Protein AF-A0A7S0IQM5-F1 (afdb_monomer_lite)

Organism: NCBI:txid127549

InterPro domains:
  IPR003882 Pistil-specific extensin-like protein [PR01218] (81-104)
  IPR003882 Pistil-specific extensin-like protein [PR01218] (116-134)

Radius of gyration: 37.18 Å; chains: 1; bounding box: 78×67×88 Å

Structure (mmCIF, N/CA/C/O backbone):
data_AF-A0A7S0IQM5-F1
#
_entry.id   AF-A0A7S0IQM5-F1
#
loop_
_atom_site.group_PDB
_atom_site.id
_atom_site.type_symbol
_atom_site.label_atom_id
_atom_site.label_alt_id
_atom_site.label_comp_id
_atom_site.label_asym_id
_atom_site.label_entity_id
_atom_site.label_seq_id
_atom_site.pdbx_PDB_ins_code
_atom_site.Cartn_x
_atom_site.Cartn_y
_atom_site.Cartn_z
_atom_site.occupancy
_atom_site.B_iso_or_equiv
_atom_site.auth_seq_id
_atom_site.auth_comp_id
_atom_site.auth_asym_id
_atom_site.auth_atom_id
_atom_site.pdbx_PDB_model_num
ATOM 1 N N . GLN A 1 1 ? 17.897 -4.468 3.207 1.00 55.53 1 GLN A N 1
ATOM 2 C CA . GLN A 1 1 ? 17.492 -5.620 4.050 1.00 55.53 1 GLN A CA 1
ATOM 3 C C . GLN A 1 1 ? 15.983 -5.730 3.978 1.00 55.53 1 GLN A C 1
ATOM 5 O O . GLN A 1 1 ? 15.296 -4.830 4.454 1.00 55.53 1 GLN A O 1
ATOM 10 N N . GLY A 1 2 ? 15.507 -6.825 3.396 1.00 65.38 2 GLY A N 1
ATOM 11 C CA . GLY A 1 2 ? 14.143 -7.334 3.503 1.00 65.38 2 GLY A CA 1
ATOM 12 C C . GLY A 1 2 ? 13.980 -8.647 2.726 1.00 65.38 2 GLY A C 1
ATOM 13 O O . GLY A 1 2 ? 14.783 -8.907 1.838 1.00 65.38 2 GLY A O 1
ATOM 14 N N . VAL A 1 3 ? 13.047 -9.548 3.053 1.00 61.34 3 VAL A N 1
ATOM 15 C CA . VAL A 1 3 ? 12.523 -9.889 4.394 1.00 61.34 3 VAL A CA 1
ATOM 16 C C . VAL A 1 3 ? 12.550 -11.419 4.527 1.00 61.34 3 VAL A C 1
ATOM 18 O O . VAL A 1 3 ? 11.822 -12.140 3.849 1.00 61.34 3 VAL A O 1
ATOM 21 N N . LYS A 1 4 ? 13.394 -11.928 5.434 1.00 77.06 4 LYS A N 1
ATOM 22 C CA . LYS A 1 4 ? 13.404 -13.340 5.844 1.00 77.06 4 LYS A CA 1
ATOM 23 C C . LYS A 1 4 ? 12.065 -13.664 6.522 1.00 77.06 4 LYS A C 1
ATOM 25 O O . LYS A 1 4 ? 11.720 -13.003 7.495 1.00 77.06 4 LYS A O 1
ATOM 30 N N . GLY A 1 5 ? 11.352 -14.679 6.032 1.00 79.75 5 GLY A N 1
ATOM 31 C CA . GLY A 1 5 ? 10.044 -15.086 6.568 1.00 79.75 5 GLY A CA 1
ATOM 32 C C . GLY A 1 5 ? 8.844 -14.315 6.005 1.00 79.75 5 GLY A C 1
ATOM 33 O O . GLY A 1 5 ? 7.767 -14.385 6.583 1.00 79.75 5 GLY A O 1
ATOM 34 N N . TYR A 1 6 ? 9.012 -13.571 4.907 1.00 82.31 6 TYR A N 1
ATOM 35 C CA . TYR A 1 6 ? 7.875 -13.032 4.163 1.00 82.31 6 TYR A CA 1
ATOM 36 C C . TYR A 1 6 ? 7.072 -14.175 3.525 1.00 82.31 6 TYR A C 1
ATOM 38 O O . TYR A 1 6 ? 7.611 -14.917 2.705 1.00 82.31 6 TYR A O 1
ATOM 46 N N . GLU A 1 7 ? 5.788 -14.278 3.871 1.00 83.12 7 GLU A N 1
ATOM 47 C CA . GLU A 1 7 ? 4.825 -15.146 3.194 1.00 83.12 7 GLU A CA 1
ATOM 48 C C . GLU A 1 7 ? 3.664 -14.306 2.648 1.00 83.12 7 GLU A C 1
ATOM 50 O O . GLU A 1 7 ? 2.958 -13.649 3.421 1.00 83.12 7 GLU A O 1
ATOM 55 N N . PRO A 1 8 ? 3.465 -14.274 1.321 1.00 77.06 8 PRO A N 1
ATOM 56 C CA . PRO A 1 8 ? 2.350 -13.553 0.739 1.00 77.06 8 PRO A CA 1
ATOM 57 C C . PRO A 1 8 ? 1.024 -14.294 0.930 1.00 77.06 8 PRO A C 1
ATOM 59 O O . PRO A 1 8 ? 0.957 -15.512 0.792 1.00 77.06 8 PRO A O 1
ATOM 62 N N . ILE A 1 9 ? -0.051 -13.533 1.138 1.00 82.44 9 ILE A N 1
ATOM 63 C CA . ILE A 1 9 ? -1.429 -14.052 1.095 1.00 82.44 9 ILE A CA 1
ATOM 64 C C . ILE A 1 9 ? -1.952 -14.047 -0.347 1.00 82.44 9 ILE A C 1
ATOM 66 O O . ILE A 1 9 ? -2.536 -15.025 -0.798 1.00 82.44 9 ILE A O 1
ATOM 70 N N . ASP A 1 10 ? -1.716 -12.950 -1.072 1.00 82.81 10 ASP A N 1
ATOM 71 C CA . ASP A 1 10 ? -2.042 -12.792 -2.490 1.00 82.81 10 ASP A CA 1
ATOM 72 C C . ASP A 1 10 ? -1.041 -11.829 -3.154 1.00 82.81 10 ASP A C 1
ATOM 74 O O . ASP A 1 10 ? -0.636 -10.830 -2.549 1.00 82.81 10 ASP A O 1
ATOM 78 N N . VAL A 1 11 ? -0.619 -12.138 -4.384 1.00 82.81 11 VAL A N 1
ATOM 79 C CA . VAL A 1 11 ? 0.362 -11.354 -5.160 1.00 82.81 11 VAL A CA 1
ATOM 80 C C . VAL A 1 11 ? -0.070 -11.279 -6.627 1.00 82.81 11 VAL A C 1
ATOM 82 O O . VAL A 1 11 ? 0.465 -11.991 -7.480 1.00 82.81 11 VAL A O 1
ATOM 85 N N . PRO A 1 12 ?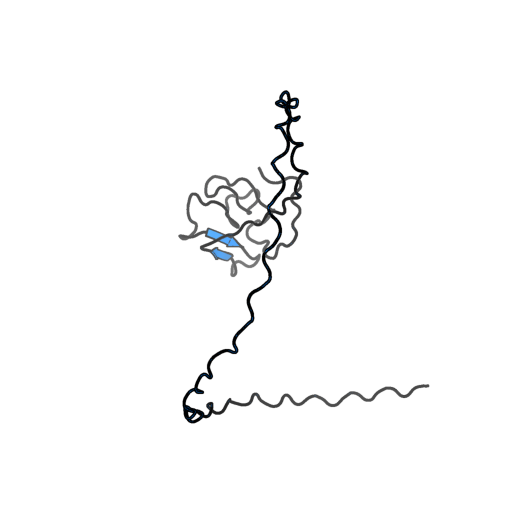 -1.012 -10.387 -6.969 1.00 81.31 12 PRO A N 1
ATOM 86 C CA . PRO A 1 12 ? -1.506 -10.274 -8.341 1.00 81.31 12 PRO A CA 1
ATOM 87 C C . PRO A 1 12 ? -0.485 -9.664 -9.323 1.00 81.31 12 PRO A C 1
ATOM 89 O O . PRO A 1 12 ? -0.690 -9.720 -10.535 1.00 81.31 12 PRO A O 1
ATOM 92 N N . TYR A 1 13 ? 0.617 -9.088 -8.826 1.00 84.38 13 TYR A N 1
ATOM 93 C CA . TYR A 1 13 ? 1.650 -8.428 -9.630 1.00 84.38 13 TYR A CA 1
ATOM 94 C C . TYR A 1 13 ? 3.048 -8.828 -9.155 1.00 84.38 13 TYR A C 1
ATOM 96 O O . TYR A 1 13 ? 3.388 -8.630 -7.993 1.00 84.38 13 TYR A O 1
ATOM 104 N N . THR A 1 14 ? 3.855 -9.375 -10.066 1.00 87.19 14 THR A N 1
ATOM 105 C CA . THR A 1 14 ? 5.210 -9.882 -9.777 1.00 87.19 14 THR A CA 1
ATOM 106 C C . THR A 1 14 ? 6.290 -9.288 -10.686 1.00 87.19 14 THR A C 1
ATOM 108 O O . THR A 1 14 ? 7.456 -9.678 -10.633 1.00 87.19 14 THR A O 1
ATOM 111 N N . GLY A 1 15 ? 5.920 -8.345 -11.552 1.00 83.56 15 GLY A N 1
ATOM 112 C CA . GLY A 1 15 ? 6.848 -7.679 -12.456 1.00 83.56 15 GLY A CA 1
ATOM 113 C C . GLY A 1 15 ? 7.757 -6.692 -11.735 1.00 83.56 15 GLY A C 1
ATOM 114 O O . GLY A 1 15 ? 7.571 -6.387 -10.556 1.00 83.56 15 GLY A O 1
ATOM 115 N N . CYS A 1 16 ? 8.735 -6.175 -12.478 1.00 85.00 16 CYS A N 1
ATOM 116 C CA . CYS A 1 16 ? 9.723 -5.221 -11.983 1.00 85.00 16 CYS A CA 1
ATOM 117 C C . CYS A 1 16 ? 10.446 -5.685 -10.705 1.00 85.00 16 CYS A C 1
ATOM 119 O O . CYS A 1 16 ? 10.623 -4.902 -9.778 1.00 85.00 16 CYS A O 1
ATOM 121 N N . PHE A 1 17 ? 10.902 -6.942 -10.695 1.00 87.19 17 PHE A N 1
ATOM 122 C CA . PHE A 1 17 ? 11.720 -7.525 -9.620 1.00 87.19 17 PHE A CA 1
ATOM 123 C C . PHE A 1 17 ? 10.998 -7.673 -8.277 1.00 87.19 17 PHE A C 1
ATOM 125 O O . PHE A 1 17 ? 11.636 -7.592 -7.232 1.00 87.19 17 PHE A O 1
ATOM 132 N N . TRP A 1 18 ? 9.682 -7.912 -8.290 1.00 87.81 18 TRP A N 1
ATOM 133 C CA . TRP A 1 18 ? 8.962 -8.214 -7.057 1.00 87.81 18 TRP A CA 1
ATOM 134 C C . TRP A 1 18 ? 9.572 -9.423 -6.333 1.00 87.81 18 TRP A C 1
ATOM 136 O O . TRP A 1 18 ? 9.642 -10.516 -6.896 1.00 87.81 18 TRP A O 1
ATOM 146 N N . GLY A 1 19 ? 9.961 -9.232 -5.073 1.00 85.31 19 GLY A N 1
ATOM 147 C CA . GLY A 1 19 ? 10.490 -10.296 -4.210 1.00 85.31 19 GLY A CA 1
ATOM 148 C C . GLY A 1 19 ? 9.972 -10.242 -2.771 1.00 85.31 19 GLY A C 1
ATOM 149 O O . GLY A 1 19 ? 10.558 -10.867 -1.890 1.00 85.31 19 GLY A O 1
ATOM 150 N N . GLY A 1 20 ? 8.901 -9.480 -2.527 1.00 87.81 20 GLY A N 1
ATOM 151 C CA . GLY A 1 20 ? 8.492 -9.028 -1.194 1.00 87.81 20 GLY A CA 1
ATOM 152 C C . GLY A 1 20 ? 8.983 -7.607 -0.914 1.00 87.81 20 GLY A C 1
ATOM 153 O O . GLY A 1 20 ? 9.565 -6.973 -1.784 1.00 87.81 20 GLY A O 1
ATOM 154 N N . LEU A 1 21 ? 8.732 -7.088 0.290 1.00 88.25 21 LEU A N 1
ATOM 155 C CA . LEU A 1 21 ? 9.148 -5.731 0.665 1.00 88.25 21 LEU A CA 1
ATOM 156 C C . LEU A 1 21 ? 10.576 -5.720 1.209 1.00 88.25 21 LEU A C 1
ATOM 158 O O . LEU A 1 21 ? 10.923 -6.538 2.059 1.00 88.25 21 LEU A O 1
ATOM 162 N N . GLU A 1 22 ? 11.382 -4.747 0.802 1.00 89.25 22 GLU A N 1
ATOM 163 C CA . GLU A 1 22 ? 12.689 -4.486 1.383 1.00 89.25 22 GLU A CA 1
ATOM 164 C C . GLU A 1 22 ? 12.946 -3.015 1.686 1.00 89.25 22 GLU A C 1
ATOM 166 O O . GLU A 1 22 ? 12.293 -2.117 1.163 1.00 89.25 22 GLU A O 1
ATOM 171 N N . ARG A 1 23 ? 13.929 -2.762 2.560 1.00 89.62 23 ARG A N 1
ATOM 172 C CA . ARG A 1 23 ? 14.459 -1.412 2.753 1.00 89.62 23 ARG A CA 1
ATOM 173 C C . ARG A 1 23 ? 14.991 -0.876 1.426 1.00 89.62 23 ARG A C 1
ATOM 175 O O . ARG A 1 23 ? 15.960 -1.423 0.904 1.00 89.62 23 ARG A O 1
ATOM 182 N N . SER A 1 24 ? 14.424 0.242 0.989 1.00 85.00 24 SER A N 1
ATOM 183 C CA . SER A 1 24 ? 14.792 0.885 -0.267 1.00 85.00 24 SER A CA 1
ATOM 184 C C . SER A 1 24 ? 16.148 1.593 -0.186 1.00 85.00 24 SER A C 1
ATOM 186 O O . SER A 1 24 ? 16.582 2.045 0.880 1.00 85.00 24 SER A O 1
ATOM 188 N N . GLY A 1 25 ? 16.809 1.730 -1.336 1.00 77.94 25 GLY A N 1
ATOM 189 C CA . GLY A 1 25 ? 18.134 2.345 -1.484 1.00 77.94 25 GLY A CA 1
ATOM 190 C C . GLY A 1 25 ? 18.174 3.880 -1.427 1.00 77.94 25 GLY A C 1
ATOM 191 O O . GLY A 1 25 ? 19.253 4.448 -1.574 1.00 77.94 25 GLY A O 1
ATOM 192 N N . GLY A 1 26 ? 17.037 4.558 -1.216 1.00 78.44 26 GLY A N 1
ATOM 193 C CA . GLY A 1 26 ? 16.994 6.014 -0.993 1.00 78.44 26 GLY A CA 1
ATOM 194 C C . GLY A 1 26 ? 15.830 6.768 -1.642 1.00 78.44 26 GLY A C 1
ATOM 195 O O . GLY A 1 26 ? 15.584 7.915 -1.285 1.00 78.44 26 GLY A O 1
ATOM 196 N N . PHE A 1 27 ? 15.084 6.151 -2.561 1.00 84.44 27 PHE A N 1
ATOM 197 C CA . PHE A 1 27 ? 13.962 6.817 -3.244 1.00 84.44 27 PHE A CA 1
ATOM 198 C C . PHE A 1 27 ? 12.619 6.644 -2.518 1.00 84.44 27 PHE A C 1
ATOM 200 O O . PHE A 1 27 ? 11.706 7.457 -2.679 1.00 84.44 27 PHE A O 1
ATOM 207 N N . SER A 1 28 ? 12.509 5.628 -1.664 1.00 88.56 28 SER A N 1
ATOM 208 C CA . SER A 1 28 ? 11.349 5.365 -0.808 1.00 88.56 28 SER A CA 1
ATOM 209 C C . SER A 1 28 ? 11.783 4.822 0.554 1.00 88.56 28 SER A C 1
ATOM 211 O O . SER A 1 28 ? 12.971 4.602 0.777 1.00 88.56 28 SER A O 1
ATOM 213 N N . LEU A 1 29 ? 10.857 4.646 1.496 1.00 89.94 29 LEU A N 1
ATOM 214 C CA . LEU A 1 29 ? 11.162 4.014 2.779 1.00 89.94 29 LEU A CA 1
ATOM 215 C C . LEU A 1 29 ? 11.391 2.507 2.585 1.00 89.94 29 LEU A C 1
ATOM 217 O O . LEU A 1 29 ? 12.396 1.959 3.045 1.00 89.94 29 LEU A O 1
ATOM 221 N N . ILE A 1 30 ? 10.467 1.864 1.870 1.00 91.25 30 ILE A N 1
ATOM 222 C CA . ILE A 1 30 ? 10.528 0.459 1.461 1.00 91.25 30 ILE A CA 1
ATOM 223 C C . ILE A 1 30 ? 9.937 0.298 0.061 1.00 91.25 30 ILE A C 1
ATOM 225 O O . ILE A 1 30 ? 9.018 1.031 -0.319 1.00 91.25 30 ILE A O 1
ATOM 229 N N . ASP A 1 31 ? 10.431 -0.687 -0.676 1.00 91.62 31 ASP A N 1
ATOM 230 C CA . ASP A 1 31 ? 9.940 -1.028 -2.006 1.00 91.62 31 ASP A CA 1
ATOM 231 C C . ASP A 1 31 ? 9.954 -2.542 -2.233 1.00 91.62 31 ASP A C 1
ATOM 233 O O . ASP A 1 31 ? 10.438 -3.310 -1.402 1.00 91.62 31 ASP A O 1
ATOM 237 N N . GLY A 1 32 ? 9.343 -2.968 -3.331 1.00 89.56 32 GLY A N 1
ATOM 238 C CA . GLY A 1 32 ? 9.205 -4.368 -3.697 1.00 89.56 32 GLY A CA 1
ATOM 239 C C . GLY A 1 32 ? 10.258 -4.897 -4.666 1.00 89.56 32 GLY A C 1
ATOM 240 O O . GLY A 1 32 ? 10.245 -6.089 -4.964 1.00 89.56 32 GLY A O 1
ATOM 241 N N . SER A 1 33 ? 11.113 -4.030 -5.217 1.00 88.12 33 SER A N 1
ATOM 242 C CA . SER A 1 33 ? 12.096 -4.366 -6.255 1.00 88.12 33 SER A CA 1
ATOM 243 C C . SER A 1 33 ? 13.357 -4.982 -5.644 1.00 88.12 33 SER A C 1
ATOM 245 O O . SER A 1 33 ? 14.435 -4.390 -5.689 1.00 88.12 33 SER A O 1
ATOM 247 N N . VAL A 1 34 ? 13.215 -6.181 -5.078 1.00 87.94 34 VAL A N 1
ATOM 248 C CA . VAL A 1 34 ? 14.231 -6.782 -4.210 1.00 87.94 34 VAL A CA 1
ATOM 249 C C . VAL A 1 34 ? 15.585 -6.946 -4.906 1.00 87.94 34 VAL A C 1
ATOM 251 O O . VAL A 1 34 ? 15.687 -7.515 -5.995 1.00 87.94 34 VAL A O 1
ATOM 254 N N . SER A 1 35 ? 16.646 -6.501 -4.230 1.00 84.19 35 SER A N 1
ATOM 255 C CA . SER A 1 35 ? 18.036 -6.541 -4.687 1.00 84.19 35 SER A CA 1
ATOM 256 C C . SER A 1 35 ? 18.256 -5.826 -6.026 1.00 84.19 35 SER A C 1
ATOM 258 O O . SER A 1 35 ? 19.163 -6.190 -6.783 1.00 84.19 35 SER A O 1
ATOM 260 N N . HIS A 1 36 ? 17.446 -4.807 -6.323 1.00 83.38 36 HIS A N 1
ATOM 261 C CA . HIS A 1 36 ? 17.524 -4.047 -7.564 1.00 83.38 36 HIS A CA 1
ATOM 262 C C . HIS A 1 36 ? 17.566 -2.535 -7.302 1.00 83.38 36 HIS A C 1
ATOM 264 O O . HIS A 1 36 ? 17.064 -2.040 -6.304 1.00 83.38 36 HIS A O 1
ATOM 270 N N . GLY A 1 37 ? 18.128 -1.758 -8.234 1.00 81.25 37 GLY A N 1
ATOM 271 C CA . GLY A 1 37 ? 18.114 -0.285 -8.165 1.00 81.25 37 GLY A CA 1
ATOM 272 C C . GLY A 1 37 ? 16.757 0.355 -8.496 1.00 81.25 37 GLY A C 1
ATOM 273 O O . GLY A 1 37 ? 16.661 1.576 -8.599 1.00 81.25 37 GLY A O 1
ATOM 274 N N . ASN A 1 38 ? 15.724 -0.461 -8.716 1.00 82.25 38 ASN A N 1
ATOM 275 C CA . ASN A 1 38 ? 14.370 0.029 -8.942 1.00 82.25 38 ASN A CA 1
ATOM 276 C C . ASN A 1 38 ? 13.680 0.236 -7.589 1.00 82.25 38 ASN A C 1
ATOM 278 O O . ASN A 1 38 ? 14.193 -0.188 -6.565 1.00 82.25 38 ASN A O 1
ATOM 282 N N . PHE A 1 39 ? 12.519 0.887 -7.585 1.00 85.75 39 PHE A N 1
ATOM 283 C CA . PHE A 1 39 ? 11.754 1.120 -6.360 1.00 85.75 39 PHE A CA 1
ATOM 284 C C . PHE A 1 39 ? 10.248 0.975 -6.604 1.00 85.75 39 PHE A C 1
ATOM 286 O O . PHE A 1 39 ? 9.455 1.786 -6.141 1.00 85.75 39 PHE A O 1
ATOM 293 N N . TRP A 1 40 ? 9.840 -0.032 -7.384 1.00 88.81 40 TRP A N 1
ATOM 294 C CA . TRP A 1 40 ? 8.419 -0.349 -7.597 1.00 88.81 40 TRP A CA 1
ATOM 295 C C . TRP A 1 40 ? 7.763 -0.866 -6.325 1.00 88.81 40 TRP A C 1
ATOM 297 O O . TRP A 1 40 ? 8.449 -1.378 -5.446 1.00 88.81 40 TRP A O 1
ATOM 307 N N . TYR A 1 41 ? 6.432 -0.789 -6.247 1.00 89.44 41 TYR A N 1
ATOM 308 C CA . TYR A 1 41 ? 5.678 -1.120 -5.033 1.00 89.44 41 TYR A CA 1
ATOM 309 C C . TYR A 1 41 ? 6.107 -0.255 -3.834 1.00 89.44 41 TYR A C 1
ATOM 311 O O . TYR A 1 41 ? 6.162 -0.724 -2.697 1.00 89.44 41 TYR A O 1
ATOM 319 N N . ALA A 1 42 ? 6.440 1.011 -4.101 1.00 89.38 42 ALA A N 1
ATOM 320 C CA . ALA A 1 42 ? 6.985 1.916 -3.100 1.00 89.38 42 ALA A CA 1
ATOM 321 C C . ALA A 1 42 ? 5.966 2.267 -2.011 1.00 89.38 42 ALA A C 1
ATOM 323 O O . ALA A 1 42 ? 4.810 2.618 -2.284 1.00 89.38 42 ALA A O 1
ATOM 324 N N . VAL A 1 43 ? 6.452 2.298 -0.773 1.00 89.19 43 VAL A N 1
ATOM 325 C CA . VAL A 1 43 ? 5.756 2.861 0.384 1.00 89.19 43 VAL A CA 1
ATOM 326 C C . VAL A 1 43 ? 6.640 3.946 0.998 1.00 89.19 43 VAL A C 1
ATOM 328 O O . VAL A 1 43 ? 7.837 3.753 1.205 1.00 89.19 43 VAL A O 1
ATOM 331 N N . GLY A 1 44 ? 6.049 5.111 1.281 1.00 87.69 44 GLY A N 1
ATOM 332 C CA . GLY A 1 44 ? 6.754 6.246 1.888 1.00 87.69 44 GLY A CA 1
ATOM 333 C C . GLY A 1 44 ? 7.825 6.856 0.978 1.00 87.69 44 GLY A C 1
ATOM 334 O O . GLY A 1 44 ? 9.004 6.830 1.312 1.00 87.69 44 GLY A O 1
ATOM 335 N N . LEU A 1 45 ? 7.435 7.375 -0.188 1.00 85.50 45 LEU A N 1
ATOM 336 C CA . LEU A 1 45 ? 8.371 8.004 -1.127 1.00 85.50 45 LEU A CA 1
ATOM 337 C C . LEU A 1 45 ? 9.091 9.210 -0.537 1.00 85.50 45 LEU A C 1
ATOM 339 O O . LEU A 1 45 ? 8.483 10.064 0.103 1.00 85.50 45 LEU A O 1
ATOM 343 N N . MET A 1 46 ? 10.374 9.297 -0.866 1.00 86.50 46 MET A N 1
ATOM 344 C CA . MET A 1 46 ? 11.204 10.479 -0.651 1.00 86.50 46 MET A CA 1
ATOM 345 C C . MET A 1 46 ? 11.393 11.262 -1.954 1.00 86.50 46 MET A C 1
ATOM 347 O O . MET A 1 46 ? 11.457 12.488 -1.923 1.00 86.50 46 MET A O 1
ATOM 351 N N . ALA A 1 47 ? 11.423 10.574 -3.103 1.00 80.75 47 ALA A N 1
ATOM 352 C CA . ALA A 1 47 ? 11.512 11.196 -4.421 1.00 80.75 47 ALA A CA 1
ATOM 353 C C . ALA A 1 47 ? 10.538 10.530 -5.412 1.00 80.75 47 ALA A C 1
ATOM 355 O O . ALA A 1 47 ? 10.542 9.306 -5.530 1.00 80.75 47 ALA A O 1
ATOM 356 N N . PRO A 1 48 ? 9.703 11.300 -6.133 1.00 75.44 48 PRO A N 1
ATOM 357 C CA . PRO A 1 48 ? 8.664 10.741 -6.995 1.00 75.44 48 PRO A CA 1
ATOM 358 C C . PRO A 1 48 ? 9.228 10.080 -8.262 1.00 75.44 48 PRO A C 1
ATOM 360 O O . PRO A 1 48 ? 10.160 10.592 -8.883 1.00 75.44 48 PRO A O 1
ATOM 363 N N . TYR A 1 49 ? 8.581 9.001 -8.711 1.00 72.75 49 TYR A N 1
ATOM 364 C CA . TYR A 1 49 ? 8.813 8.397 -10.026 1.00 72.75 49 TYR A CA 1
ATOM 365 C C . TYR A 1 49 ? 7.772 8.930 -11.009 1.00 72.75 49 TYR A C 1
ATOM 367 O O . TYR A 1 49 ? 6.572 8.763 -10.788 1.00 72.75 49 TYR A O 1
ATOM 375 N N . ALA A 1 50 ? 8.211 9.608 -12.074 1.00 76.75 50 ALA A N 1
ATOM 376 C CA . ALA A 1 50 ? 7.316 10.239 -13.052 1.00 76.75 50 ALA A CA 1
ATOM 377 C C . ALA A 1 50 ? 6.209 11.110 -12.402 1.00 76.75 50 ALA A C 1
ATOM 379 O O . ALA A 1 50 ? 5.062 11.137 -12.843 1.00 76.75 50 ALA A O 1
ATOM 380 N N . GLY A 1 51 ? 6.561 11.814 -11.318 1.00 79.00 51 GLY A N 1
ATOM 381 C CA . GLY A 1 51 ? 5.657 12.711 -10.589 1.00 79.00 51 GLY A CA 1
ATOM 382 C C . GLY A 1 51 ? 4.688 12.027 -9.617 1.00 79.00 51 GLY A C 1
ATOM 383 O O . GLY A 1 51 ? 3.843 12.710 -9.041 1.00 79.00 51 GLY A O 1
ATOM 384 N N . ALA A 1 52 ? 4.784 10.711 -9.416 1.00 83.12 52 ALA A N 1
ATOM 385 C CA . ALA A 1 52 ? 3.877 9.970 -8.544 1.00 83.12 52 ALA A CA 1
ATOM 386 C C . ALA A 1 52 ? 4.550 8.720 -7.939 1.00 83.12 52 ALA A C 1
ATOM 388 O O . ALA A 1 52 ? 5.779 8.648 -7.837 1.00 83.12 52 ALA A O 1
ATOM 389 N N . ILE A 1 53 ? 3.741 7.783 -7.439 1.00 85.38 53 ILE A N 1
ATOM 390 C CA . ILE A 1 53 ? 4.203 6.588 -6.740 1.00 85.38 53 ILE A CA 1
ATOM 391 C C . ILE A 1 53 ? 4.364 5.454 -7.755 1.00 85.38 53 ILE A C 1
ATOM 393 O O . ILE A 1 53 ? 3.373 5.088 -8.389 1.00 85.38 53 ILE A O 1
ATOM 397 N N . PRO A 1 54 ? 5.557 4.860 -7.918 1.00 85.00 54 PRO A N 1
ATOM 398 C CA . PRO A 1 54 ? 5.693 3.627 -8.680 1.00 85.00 54 PRO A CA 1
ATOM 399 C C . PRO A 1 54 ? 4.998 2.498 -7.905 1.00 85.00 54 PRO A C 1
ATOM 401 O O . PRO A 1 54 ? 5.456 2.050 -6.853 1.00 85.00 54 PRO A O 1
ATOM 404 N N . GLY A 1 55 ? 3.828 2.103 -8.395 1.00 84.75 55 GLY A N 1
ATOM 405 C CA . GLY A 1 55 ? 2.929 1.147 -7.762 1.00 84.75 55 GLY A CA 1
ATOM 406 C C . GLY A 1 55 ? 3.175 -0.283 -8.246 1.00 84.75 55 GLY A C 1
ATOM 407 O O . GLY A 1 55 ? 4.327 -0.673 -8.443 1.00 84.75 55 GLY A O 1
ATOM 408 N N . PRO A 1 56 ? 2.111 -1.086 -8.426 1.00 85.44 56 PRO A N 1
ATOM 409 C CA . PRO A 1 56 ? 2.242 -2.441 -8.941 1.00 85.44 56 PRO A CA 1
ATOM 410 C C . PRO A 1 56 ? 2.792 -2.487 -10.367 1.00 85.44 56 PRO A C 1
ATOM 412 O O . PRO A 1 56 ? 2.463 -1.642 -11.201 1.00 85.44 56 PRO A O 1
ATOM 415 N N . CYS A 1 57 ? 3.598 -3.502 -10.664 1.00 81.69 57 CYS A N 1
ATOM 416 C CA . CYS A 1 57 ? 4.157 -3.717 -11.990 1.00 81.69 57 CYS A CA 1
ATOM 417 C C . CYS A 1 57 ? 3.825 -5.123 -12.492 1.00 81.69 57 CYS A C 1
ATOM 419 O O . CYS A 1 57 ? 4.165 -6.126 -11.871 1.00 81.69 57 CYS A O 1
ATOM 421 N N . ALA A 1 58 ? 3.158 -5.228 -13.638 1.00 73.69 58 ALA A N 1
ATOM 422 C CA . ALA A 1 58 ? 2.977 -6.524 -14.277 1.00 73.69 58 ALA A CA 1
ATOM 423 C C . ALA A 1 58 ? 4.281 -7.010 -14.934 1.00 73.69 58 ALA A C 1
ATOM 425 O O . ALA A 1 58 ? 5.141 -6.224 -15.322 1.00 73.69 58 ALA A O 1
ATOM 426 N N . THR A 1 59 ? 4.408 -8.320 -15.142 1.00 65.81 59 THR A N 1
ATOM 427 C CA . THR A 1 59 ? 5.511 -8.935 -15.907 1.00 65.81 59 THR A CA 1
ATOM 428 C C . THR A 1 59 ? 5.555 -8.500 -17.375 1.00 65.81 59 THR A C 1
ATOM 430 O O . THR A 1 59 ? 6.585 -8.642 -18.027 1.00 65.81 59 THR A O 1
ATOM 433 N N . SER A 1 60 ? 4.462 -7.936 -17.899 1.00 55.59 60 SER A N 1
ATOM 434 C CA . SER A 1 60 ? 4.448 -7.272 -19.202 1.00 55.59 60 SER A CA 1
ATOM 435 C C . SER A 1 60 ? 4.738 -5.772 -19.035 1.00 55.59 60 SER A C 1
ATOM 437 O O . SER A 1 60 ? 4.024 -5.116 -18.271 1.00 55.59 60 SER A O 1
ATOM 439 N N .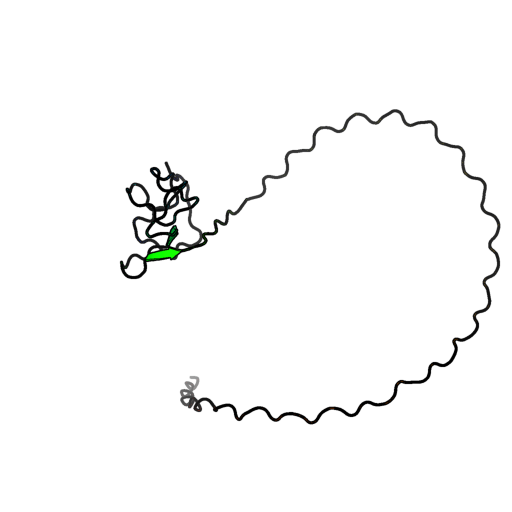 PRO A 1 61 ? 5.697 -5.191 -19.788 1.00 48.81 61 PRO A N 1
ATOM 440 C CA . PRO A 1 61 ? 6.080 -3.775 -19.677 1.00 48.81 61 PRO A CA 1
ATOM 441 C C . PRO A 1 61 ? 4.941 -2.785 -19.983 1.00 48.81 61 PRO A C 1
ATOM 443 O O . PRO A 1 61 ? 5.078 -1.592 -19.736 1.00 48.81 61 PRO A O 1
ATOM 446 N N . ALA A 1 62 ? 3.801 -3.260 -20.496 1.00 51.84 62 ALA A N 1
ATOM 447 C CA . ALA A 1 62 ? 2.625 -2.447 -20.798 1.00 51.84 62 ALA A CA 1
ATOM 448 C C . ALA A 1 62 ? 1.702 -2.177 -19.591 1.00 51.84 62 ALA A C 1
ATOM 450 O O . ALA A 1 62 ? 0.703 -1.475 -19.745 1.00 51.84 62 ALA A O 1
ATOM 451 N N . ARG A 1 63 ? 1.964 -2.757 -18.410 1.00 58.91 63 ARG A N 1
ATOM 452 C CA . ARG A 1 63 ? 1.057 -2.673 -17.245 1.00 58.91 63 ARG A CA 1
ATOM 453 C C . ARG A 1 63 ? 1.786 -2.370 -15.935 1.00 58.91 63 ARG A C 1
ATOM 455 O O . ARG A 1 63 ? 1.531 -2.994 -14.907 1.00 58.91 63 ARG A O 1
ATOM 462 N N . SER A 1 64 ? 2.695 -1.403 -15.977 1.00 69.25 64 SER A N 1
ATOM 463 C CA . SER A 1 64 ? 3.234 -0.786 -14.766 1.00 69.25 64 SER A CA 1
ATOM 464 C C . SER A 1 64 ? 2.369 0.400 -14.364 1.00 69.25 64 SER A C 1
ATOM 466 O O . SER A 1 64 ? 2.099 1.284 -15.178 1.00 69.25 64 SER A O 1
ATOM 468 N N . TYR A 1 65 ? 1.914 0.417 -13.116 1.00 78.38 65 TYR A N 1
ATOM 469 C CA . TYR A 1 65 ? 0.966 1.410 -12.631 1.00 78.38 65 TYR A CA 1
ATOM 470 C C . TYR A 1 65 ? 1.684 2.464 -11.801 1.00 78.38 65 TYR A C 1
ATOM 472 O O . TYR A 1 65 ? 2.318 2.163 -10.792 1.00 78.38 65 TYR A O 1
ATOM 480 N N . ILE A 1 66 ? 1.547 3.720 -12.210 1.00 77.25 66 ILE A N 1
ATOM 481 C CA . ILE A 1 66 ? 1.933 4.868 -11.399 1.00 77.25 66 ILE A CA 1
ATOM 482 C C . ILE A 1 66 ? 0.676 5.325 -10.655 1.00 77.25 66 ILE A C 1
ATOM 484 O O . ILE A 1 66 ? -0.331 5.667 -11.277 1.00 77.25 66 ILE A O 1
ATOM 488 N N . VAL A 1 67 ? 0.712 5.291 -9.325 1.00 77.81 67 VAL A N 1
ATOM 489 C CA . VAL A 1 67 ? -0.453 5.526 -8.460 1.00 77.81 67 VAL A CA 1
ATOM 490 C C . VAL A 1 67 ? -0.281 6.793 -7.624 1.00 77.81 67 VAL A C 1
ATOM 492 O O . VAL A 1 67 ? 0.818 7.322 -7.477 1.00 77.81 67 VAL A O 1
ATOM 495 N N . ARG A 1 68 ? -1.383 7.312 -7.071 1.00 78.06 68 ARG A N 1
ATOM 496 C CA . ARG A 1 68 ? -1.366 8.474 -6.156 1.00 78.06 68 ARG A CA 1
ATOM 497 C C . ARG A 1 68 ? -1.553 8.100 -4.687 1.00 78.06 68 ARG A C 1
ATOM 499 O O . ARG A 1 68 ? -1.261 8.911 -3.817 1.00 78.06 68 ARG A O 1
ATOM 506 N N . LYS A 1 69 ? -2.051 6.893 -4.416 1.00 77.56 69 LYS A N 1
ATOM 507 C CA . LYS A 1 69 ? -2.294 6.363 -3.075 1.00 77.56 69 LYS A CA 1
ATOM 508 C C . LYS A 1 69 ? -1.906 4.888 -3.056 1.00 77.56 69 LYS A C 1
ATOM 510 O O . LYS A 1 69 ? -2.268 4.159 -3.976 1.00 77.56 69 LYS A O 1
ATOM 515 N N . THR A 1 70 ? -1.226 4.479 -1.993 1.00 71.19 70 THR A N 1
ATOM 516 C CA . THR A 1 70 ? -0.910 3.081 -1.682 1.00 71.19 70 THR A CA 1
ATOM 517 C C . THR A 1 70 ? -1.419 2.787 -0.277 1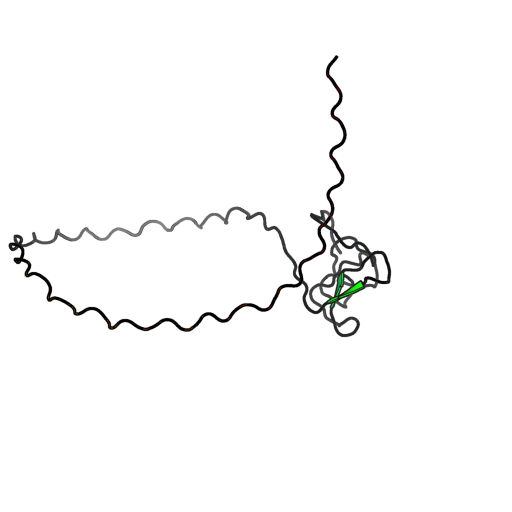.00 71.19 70 THR A C 1
ATOM 519 O O . THR A 1 70 ? -1.297 3.635 0.607 1.00 71.19 70 THR A O 1
ATOM 522 N N . GLU A 1 71 ? -1.992 1.605 -0.068 1.00 74.25 71 GLU A N 1
ATOM 523 C CA . GLU A 1 71 ? -2.442 1.136 1.243 1.00 74.25 71 GLU A CA 1
ATOM 524 C C . GLU A 1 71 ? -1.653 -0.111 1.636 1.00 74.25 71 GLU A C 1
ATOM 526 O O . GLU A 1 71 ? -1.472 -1.015 0.823 1.00 74.25 71 GLU A O 1
ATOM 531 N N . LEU A 1 72 ? -1.188 -0.153 2.885 1.00 75.19 72 LEU A N 1
ATOM 532 C CA . LEU A 1 72 ? -0.513 -1.306 3.466 1.00 75.19 72 LEU A CA 1
ATOM 533 C C . LEU A 1 72 ? -1.399 -1.870 4.575 1.00 75.19 72 LEU A C 1
ATOM 535 O O . LEU A 1 72 ? -1.671 -1.187 5.560 1.00 75.19 72 LEU A O 1
ATOM 539 N N . HIS A 1 73 ? -1.842 -3.112 4.403 1.00 74.81 73 HIS A N 1
ATOM 540 C CA . HIS A 1 73 ? -2.664 -3.827 5.376 1.00 74.81 73 HIS A CA 1
ATOM 541 C C . HIS A 1 73 ? -1.789 -4.866 6.076 1.00 74.81 73 HIS A C 1
ATOM 543 O O . HIS A 1 73 ? -1.117 -5.655 5.415 1.00 74.81 73 HIS A O 1
ATOM 549 N N . VAL A 1 74 ? -1.772 -4.851 7.410 1.00 70.00 74 VAL A N 1
ATOM 550 C CA . VAL A 1 74 ? -0.969 -5.774 8.224 1.00 70.00 74 VAL A CA 1
ATOM 551 C C . VAL A 1 74 ? -1.906 -6.546 9.141 1.00 70.00 74 VAL A C 1
ATOM 553 O O . VAL A 1 74 ? -2.654 -5.952 9.916 1.00 70.00 74 VAL A O 1
ATOM 556 N N . LEU A 1 75 ? -1.860 -7.874 9.061 1.00 71.94 75 LEU A N 1
ATOM 557 C CA . LEU A 1 75 ? -2.558 -8.746 9.999 1.00 71.94 75 LEU A CA 1
ATOM 558 C C . LEU A 1 75 ? -1.805 -8.745 11.329 1.00 71.94 75 LEU A C 1
ATOM 560 O O . LEU A 1 75 ? -0.783 -9.410 11.487 1.00 71.94 75 LEU A O 1
ATOM 564 N N . ALA A 1 76 ? -2.309 -7.978 12.292 1.00 70.62 76 ALA A N 1
ATOM 565 C CA . ALA A 1 76 ? -1.846 -8.059 13.666 1.00 70.62 76 ALA A CA 1
ATOM 566 C C . ALA A 1 76 ? -2.542 -9.242 14.351 1.00 70.62 76 ALA A C 1
ATOM 568 O O . ALA A 1 76 ? -3.724 -9.167 14.685 1.00 70.62 76 ALA A O 1
ATOM 569 N N . PHE A 1 77 ? -1.808 -10.329 14.598 1.00 66.19 77 PHE A N 1
ATOM 570 C CA . PHE A 1 77 ? -2.206 -11.256 15.653 1.00 66.19 77 PHE A CA 1
ATOM 571 C C . PHE A 1 77 ? -2.063 -10.494 16.966 1.00 66.19 77 PHE A C 1
ATOM 573 O O . PHE A 1 77 ? -0.949 -10.170 17.378 1.00 66.19 77 PHE A O 1
ATOM 580 N N . ALA A 1 78 ? -3.191 -10.124 17.572 1.00 64.38 78 ALA A N 1
ATOM 581 C CA . ALA A 1 78 ? -3.186 -9.447 18.855 1.00 64.38 78 ALA A CA 1
ATOM 582 C C . ALA A 1 78 ? -2.442 -10.335 19.858 1.00 64.38 78 ALA A C 1
ATOM 584 O O . ALA A 1 78 ? -2.935 -11.395 20.248 1.00 64.38 78 ALA A O 1
ATOM 585 N N . LEU A 1 79 ? -1.243 -9.910 20.266 1.00 65.44 79 LEU A N 1
ATOM 586 C CA . LEU A 1 79 ? -0.665 -10.416 21.500 1.00 65.44 79 LEU A CA 1
ATOM 587 C C . LEU A 1 79 ? -1.704 -10.157 22.598 1.00 65.44 79 LEU A C 1
ATOM 589 O O . LEU A 1 79 ? -2.321 -9.082 22.589 1.00 65.44 79 LEU A O 1
ATOM 593 N N . PRO A 1 80 ? -1.941 -11.109 23.516 1.00 70.69 80 PRO A N 1
ATOM 594 C CA . PRO A 1 80 ? -2.772 -10.819 24.671 1.00 70.69 80 PRO A CA 1
ATOM 595 C C . PRO A 1 80 ? -2.239 -9.534 25.321 1.00 70.69 80 PRO A C 1
ATOM 597 O O . PRO A 1 80 ? -1.015 -9.364 25.396 1.00 70.69 80 PRO A O 1
ATOM 600 N N . PRO A 1 81 ? -3.120 -8.598 25.720 1.00 77.06 81 PRO A N 1
ATOM 601 C CA . PRO A 1 81 ? -2.678 -7.351 26.321 1.00 77.06 81 PRO A CA 1
ATOM 602 C C . PRO A 1 81 ? -1.723 -7.669 27.480 1.00 77.06 81 PRO A C 1
ATOM 604 O O . PRO A 1 81 ? -1.959 -8.647 28.200 1.00 77.06 81 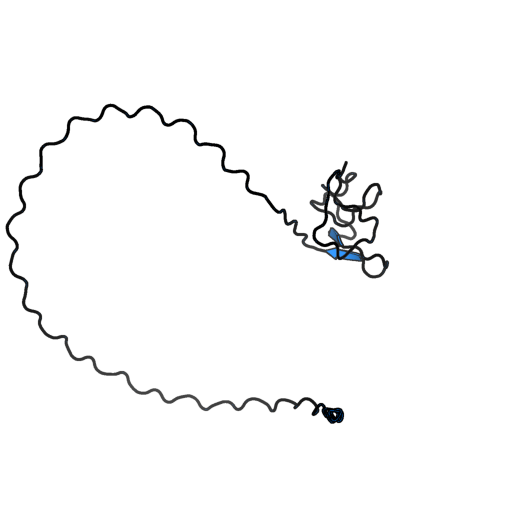PRO A O 1
ATOM 607 N N . PRO A 1 82 ? -0.633 -6.897 27.657 1.00 78.00 82 PRO A N 1
ATOM 608 C CA . PRO A 1 82 ? 0.251 -7.092 28.796 1.00 78.00 82 PRO A CA 1
ATOM 609 C C . PRO A 1 82 ? -0.589 -7.086 30.076 1.00 78.00 82 PRO A C 1
ATOM 611 O O . PRO A 1 82 ? -1.521 -6.287 30.201 1.00 78.00 82 PRO A O 1
ATOM 614 N N . ALA A 1 83 ? -0.295 -8.010 30.996 1.00 80.94 83 ALA A N 1
ATOM 615 C CA . ALA A 1 83 ? -1.035 -8.110 32.247 1.00 80.94 83 ALA A CA 1
ATOM 616 C C . ALA A 1 83 ? -1.070 -6.732 32.934 1.00 80.94 83 ALA A C 1
ATOM 618 O O . ALA A 1 83 ? -0.040 -6.046 32.959 1.00 80.94 83 ALA A O 1
ATOM 619 N N . PRO A 1 84 ? -2.227 -6.301 33.470 1.00 85.69 84 PRO A N 1
ATOM 620 C CA . PRO A 1 84 ? -2.286 -5.053 34.211 1.00 85.69 84 PRO A CA 1
ATOM 621 C C . PRO A 1 84 ? -1.295 -5.114 35.386 1.00 85.69 84 PRO A C 1
ATOM 623 O O . PRO A 1 84 ? -1.089 -6.191 35.957 1.00 85.69 84 PRO A O 1
ATOM 626 N N . PRO A 1 85 ? -0.666 -3.984 35.759 1.00 85.94 85 PRO A N 1
ATOM 627 C CA . PRO A 1 85 ? 0.166 -3.936 36.954 1.00 85.94 85 PRO A CA 1
ATOM 628 C C . PRO A 1 85 ? -0.644 -4.400 38.179 1.00 85.94 85 PRO A C 1
ATOM 630 O O . PRO A 1 85 ? -1.867 -4.214 38.204 1.00 85.94 85 PRO A O 1
ATOM 633 N N . PRO A 1 86 ? 0.001 -5.003 39.196 1.00 86.69 86 PRO A N 1
ATOM 634 C CA . PRO A 1 86 ? -0.692 -5.411 40.410 1.00 86.69 86 PRO A CA 1
ATOM 635 C C . PRO A 1 86 ? -1.430 -4.217 41.022 1.00 86.69 86 PRO A C 1
ATOM 637 O O . PRO A 1 86 ? -0.884 -3.115 41.114 1.00 86.69 86 PRO A O 1
ATOM 640 N N . LEU A 1 87 ? -2.685 -4.441 41.416 1.00 86.88 87 LEU A N 1
ATOM 641 C CA . LEU A 1 87 ? -3.496 -3.418 42.067 1.00 86.88 87 LEU A CA 1
ATOM 642 C C . LEU A 1 87 ? -2.804 -2.962 43.363 1.00 86.88 87 LEU A C 1
ATOM 644 O O . LEU A 1 87 ? -2.265 -3.804 44.091 1.00 86.88 87 LEU A O 1
ATOM 648 N N . PRO A 1 88 ? -2.823 -1.656 43.683 1.00 84.69 88 PRO A N 1
ATOM 649 C CA . PRO A 1 88 ? -2.404 -1.199 44.999 1.00 84.69 88 PRO A CA 1
ATOM 650 C C . PRO A 1 88 ? -3.267 -1.869 46.085 1.00 84.69 88 PRO A C 1
ATOM 652 O O . PRO A 1 88 ? -4.428 -2.206 45.824 1.00 84.69 88 PRO A O 1
ATOM 655 N N . PRO A 1 89 ? -2.730 -2.068 47.303 1.00 85.25 89 PRO A N 1
ATOM 656 C CA . PRO A 1 89 ? -3.520 -2.590 48.410 1.00 85.25 89 PRO A CA 1
ATOM 657 C C . PRO A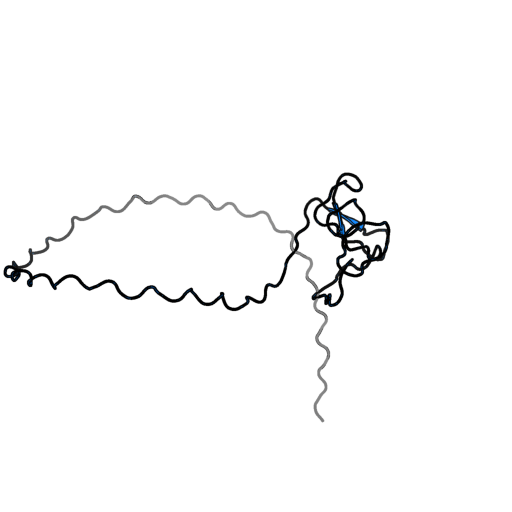 1 89 ? -4.753 -1.701 48.649 1.00 85.25 89 PRO A C 1
ATOM 659 O O . PRO A 1 89 ? -4.670 -0.480 48.469 1.00 85.25 89 PRO A O 1
ATOM 662 N N . PRO A 1 90 ? -5.895 -2.287 49.052 1.00 82.75 90 PRO A N 1
ATOM 663 C CA . PRO A 1 90 ? -7.096 -1.517 49.338 1.00 82.75 90 PRO A CA 1
ATOM 664 C C . PRO A 1 90 ? -6.806 -0.487 50.431 1.00 82.75 90 PRO A C 1
ATOM 666 O O . PRO A 1 90 ? -6.198 -0.797 51.458 1.00 82.75 90 PRO A O 1
ATOM 669 N N . SER A 1 91 ? -7.237 0.754 50.203 1.00 82.38 91 SER A N 1
ATOM 670 C CA . SER A 1 91 ? -7.192 1.787 51.235 1.00 82.38 91 SER A CA 1
ATOM 671 C C . SER A 1 91 ? -8.032 1.355 52.445 1.00 82.38 91 SER A C 1
ATOM 673 O O . SER A 1 91 ? -9.056 0.692 52.255 1.00 82.38 91 SER A O 1
ATOM 675 N N . PRO A 1 92 ? -7.649 1.735 53.679 1.00 80.75 92 PRO A N 1
ATOM 676 C CA . PRO A 1 92 ? -8.481 1.509 54.854 1.00 80.75 92 PRO A CA 1
ATOM 677 C C . PRO A 1 92 ? -9.885 2.057 54.606 1.00 80.75 92 PRO A C 1
ATOM 679 O O . PRO A 1 92 ? -10.048 3.225 54.246 1.00 80.75 92 PRO A O 1
ATOM 682 N N . GLN A 1 93 ? -10.894 1.203 54.758 1.00 73.19 93 GLN A N 1
ATOM 683 C CA . GLN A 1 93 ? -12.272 1.604 54.530 1.00 73.19 93 GLN A CA 1
ATOM 684 C C . GLN A 1 93 ? -12.685 2.578 55.647 1.00 73.19 93 GLN A C 1
ATOM 686 O O . GLN A 1 93 ? -12.476 2.265 56.824 1.00 73.19 93 GLN A O 1
ATOM 691 N N . PRO A 1 94 ? -13.242 3.759 55.324 1.00 78.44 94 PRO A N 1
ATOM 692 C CA . PRO A 1 94 ? -13.794 4.638 56.343 1.00 78.44 94 PRO A CA 1
ATOM 693 C C . PRO A 1 94 ? -14.927 3.919 57.096 1.00 78.44 94 PRO A C 1
ATOM 695 O O . PRO A 1 94 ? -15.590 3.046 56.522 1.00 78.44 94 PRO A O 1
ATOM 698 N N . PRO A 1 95 ? -15.161 4.258 58.377 1.00 77.06 95 PRO A N 1
ATOM 699 C CA . PRO A 1 95 ? -16.258 3.681 59.143 1.00 77.06 95 PRO A CA 1
ATOM 700 C C . PRO A 1 95 ? -17.585 3.874 58.401 1.00 77.06 95 PRO A C 1
ATOM 702 O O . PRO A 1 95 ? -17.836 4.923 57.805 1.00 77.06 95 PRO A O 1
ATOM 705 N N . SER A 1 96 ? -18.421 2.834 58.411 1.00 78.56 96 SER A N 1
ATOM 706 C CA . SER A 1 96 ? -19.722 2.860 57.739 1.00 78.56 96 SER A CA 1
ATOM 707 C C . SER A 1 96 ? -20.591 3.980 58.310 1.00 78.56 96 SER A C 1
ATOM 709 O O . SER A 1 96 ? -20.701 4.125 59.528 1.00 78.56 96 SER A O 1
ATOM 711 N N . ALA A 1 97 ? -21.201 4.772 57.427 1.00 76.31 97 ALA A N 1
ATOM 712 C CA . ALA A 1 97 ? -22.163 5.791 57.822 1.00 76.31 97 ALA A CA 1
ATOM 713 C C . ALA A 1 97 ? -23.391 5.141 58.495 1.00 76.31 97 ALA A C 1
ATOM 715 O O . ALA A 1 97 ? -23.753 4.014 58.143 1.00 76.31 97 ALA A O 1
ATOM 716 N N . PRO A 1 98 ? -24.045 5.828 59.448 1.00 77.44 98 PRO A N 1
ATOM 717 C CA . PRO A 1 98 ? -25.298 5.351 60.023 1.00 77.44 98 PRO A CA 1
ATOM 718 C C . PRO A 1 98 ? -26.389 5.216 58.942 1.00 77.44 98 PRO A C 1
ATOM 720 O O . PRO A 1 98 ? -26.354 5.937 57.940 1.00 77.44 98 PRO A O 1
ATOM 723 N N . PRO A 1 99 ? -27.363 4.304 59.126 1.00 77.19 99 PRO A N 1
ATOM 724 C CA . PRO A 1 99 ? -28.438 4.105 58.161 1.00 77.19 99 PRO A CA 1
ATOM 725 C C . PRO A 1 99 ? -29.301 5.372 58.012 1.00 77.19 99 PRO A C 1
ATOM 727 O O . PRO A 1 99 ? -29.490 6.103 58.990 1.00 77.19 99 PRO A O 1
ATOM 730 N N . PRO A 1 100 ? -29.845 5.637 56.810 1.00 77.62 100 PRO A N 1
ATOM 731 C CA . PRO A 1 100 ? -30.759 6.751 56.601 1.00 77.62 100 PRO A CA 1
ATOM 732 C C . PRO A 1 100 ? -32.083 6.532 57.357 1.00 77.62 100 PRO A C 1
ATOM 734 O O . PRO A 1 100 ? -32.481 5.387 57.591 1.00 77.62 100 PRO A O 1
ATOM 737 N N . PRO A 1 101 ? -32.793 7.615 57.723 1.00 75.00 101 PRO A N 1
ATOM 738 C CA . PRO A 1 101 ? -34.134 7.517 58.289 1.00 75.00 101 PRO A CA 1
ATOM 739 C C . PRO A 1 101 ? -35.119 6.897 57.284 1.00 75.00 101 PRO A C 1
ATOM 741 O O . PRO A 1 101 ? -34.983 7.073 56.072 1.00 75.00 101 PRO A O 1
ATOM 744 N N . SER A 1 102 ? -36.121 6.178 57.795 1.00 76.94 102 SER A N 1
ATOM 745 C CA . SER A 1 102 ? -37.162 5.535 56.984 1.00 76.94 102 SER A CA 1
ATOM 746 C C . SER A 1 102 ? -37.955 6.550 56.143 1.00 76.94 102 SER A C 1
ATOM 748 O O . SER A 1 102 ? -38.227 7.652 56.629 1.00 76.94 102 SER A O 1
ATOM 750 N N . PRO A 1 103 ? -38.368 6.195 54.910 1.00 75.12 103 PRO A N 1
ATOM 751 C CA . PRO A 1 103 ? -39.179 7.071 54.070 1.00 75.12 103 PRO A CA 1
ATOM 752 C C . PRO A 1 103 ? -40.601 7.256 54.635 1.00 75.12 103 PRO A C 1
ATOM 754 O O . PRO A 1 103 ? -41.109 6.377 55.339 1.00 75.12 103 PRO A O 1
ATOM 757 N N . PRO A 1 104 ? -41.259 8.388 54.325 1.00 71.69 104 PRO A N 1
ATOM 758 C CA . PRO A 1 104 ? -42.668 8.595 54.648 1.00 71.69 104 PRO A CA 1
ATOM 759 C C . PRO A 1 104 ? -43.576 7.640 53.842 1.00 71.69 104 PRO A C 1
ATOM 761 O O . PRO A 1 104 ? -43.172 7.172 52.778 1.00 71.69 104 PRO A O 1
ATOM 764 N N . PRO A 1 105 ? -44.798 7.348 54.325 1.00 74.44 105 PRO A N 1
ATOM 765 C CA . PRO A 1 105 ? -45.751 6.492 53.617 1.00 74.44 105 PRO A CA 1
ATOM 766 C C . PRO A 1 105 ? -46.217 7.105 52.284 1.00 74.44 105 PRO A C 1
ATOM 768 O O . PRO A 1 105 ? -46.410 8.318 52.186 1.00 74.44 105 PRO A O 1
ATOM 771 N N . ASP A 1 106 ? -46.424 6.249 51.279 1.00 74.69 106 ASP A N 1
ATOM 772 C CA . ASP A 1 106 ? -46.827 6.636 49.920 1.00 74.69 106 ASP A CA 1
ATOM 773 C C . ASP A 1 106 ? -48.219 7.291 49.872 1.00 74.69 106 ASP A C 1
ATOM 775 O O . ASP A 1 106 ? -49.186 6.818 50.475 1.00 74.69 106 ASP A O 1
ATOM 779 N N . MET A 1 107 ? -48.332 8.377 49.101 1.00 60.03 107 MET A N 1
ATOM 780 C CA . MET A 1 107 ? -49.612 9.019 48.779 1.00 60.03 107 MET A CA 1
ATOM 781 C C . MET A 1 107 ? -50.370 8.231 47.693 1.00 60.03 107 MET A C 1
ATOM 783 O O . MET A 1 107 ? -49.740 7.660 46.801 1.00 60.03 107 MET A O 1
ATOM 787 N N . PRO A 1 108 ? -51.718 8.224 47.707 1.00 59.78 108 PRO A N 1
ATOM 788 C CA . PRO A 1 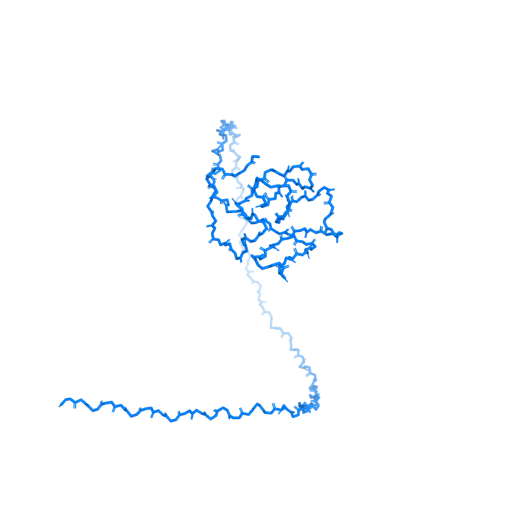108 ? -52.502 7.546 46.679 1.00 59.78 108 PRO A CA 1
ATOM 789 C C . PRO A 1 108 ? -52.337 8.200 45.292 1.00 59.78 108 PRO A C 1
ATOM 791 O O . PRO A 1 108 ? -52.152 9.418 45.199 1.00 59.78 108 PRO A O 1
ATOM 794 N N . PRO A 1 109 ? -52.429 7.414 44.201 1.00 55.47 109 PRO A N 1
ATOM 795 C CA . PRO A 1 109 ? -52.207 7.910 42.847 1.00 55.47 109 PRO A CA 1
ATOM 796 C C . PRO A 1 109 ? -53.333 8.848 42.370 1.00 55.47 109 PRO A C 1
ATOM 798 O O . PRO A 1 109 ? -54.501 8.645 42.718 1.00 55.47 109 PRO A O 1
ATOM 801 N N . PRO A 1 110 ? -53.021 9.850 41.526 1.00 57.59 110 PRO A N 1
ATOM 802 C CA . PRO A 1 110 ? -54.025 10.725 40.931 1.00 57.59 110 PRO A CA 1
ATOM 803 C C . PRO A 1 110 ? -54.863 9.996 39.865 1.00 57.59 110 PRO A C 1
ATOM 805 O O . PRO A 1 110 ? -54.370 9.147 39.123 1.00 57.59 110 PRO A O 1
ATOM 808 N N . THR A 1 111 ? -56.146 10.353 39.765 1.00 56.81 111 THR A N 1
ATOM 809 C CA . THR A 1 111 ? -57.075 9.827 38.747 1.00 56.81 111 THR A CA 1
ATOM 810 C C . THR A 1 111 ? -56.755 10.424 37.368 1.00 56.81 111 THR A C 1
ATOM 812 O O . THR A 1 111 ? -56.678 11.643 37.234 1.00 56.81 111 THR A O 1
ATOM 815 N N . MET A 1 112 ? -56.570 9.592 36.334 1.00 50.81 112 MET A N 1
ATOM 816 C CA . MET A 1 112 ? -56.268 10.057 34.969 1.00 50.81 112 MET A CA 1
ATOM 817 C C . MET A 1 112 ? -57.516 10.608 34.257 1.00 50.81 112 MET A C 1
ATOM 819 O O . MET A 1 112 ? -58.528 9.919 34.153 1.00 50.81 112 MET A O 1
ATOM 823 N N . MET A 1 113 ? -57.426 11.826 33.713 1.00 47.91 113 MET A N 1
ATOM 824 C CA . MET A 1 113 ? -58.390 12.363 32.738 1.00 47.91 113 MET A CA 1
ATOM 825 C C . MET A 1 113 ? -58.047 11.894 31.310 1.00 47.91 113 MET A C 1
ATOM 827 O O . MET A 1 113 ? -56.865 11.724 31.003 1.00 47.91 113 MET A O 1
ATOM 831 N N . PRO A 1 114 ? -59.039 11.712 30.415 1.00 52.78 114 PRO A N 1
ATOM 832 C CA . PRO A 1 114 ? -58.788 11.331 29.026 1.00 52.78 114 PRO A CA 1
ATOM 833 C C . PRO A 1 114 ? -58.190 12.488 28.196 1.00 52.78 114 PRO A C 1
ATOM 835 O O . PRO A 1 114 ? -58.451 13.657 28.497 1.00 52.78 114 PRO A O 1
ATOM 838 N N . PRO A 1 115 ? -57.410 12.182 27.140 1.00 51.53 115 PRO A N 1
ATOM 839 C CA . PRO A 1 115 ? -56.778 13.196 26.299 1.00 51.53 115 PRO A CA 1
ATOM 840 C C . PRO A 1 115 ? -57.790 13.935 25.397 1.00 51.53 115 PRO A C 1
ATOM 842 O O . PRO A 1 115 ? -58.833 13.369 25.050 1.00 51.53 115 PRO A O 1
ATOM 845 N N . PRO A 1 116 ? -57.492 15.178 24.968 1.00 56.38 116 PRO A N 1
ATOM 846 C CA . PRO A 1 116 ? -58.323 15.909 24.013 1.00 56.38 116 PRO A CA 1
ATOM 847 C C . PRO A 1 116 ? -58.212 15.320 22.597 1.00 56.38 116 PRO A C 1
ATOM 849 O O . PRO A 1 116 ? -57.167 14.810 22.202 1.00 56.38 116 PRO A O 1
ATOM 852 N N . TYR A 1 117 ? -59.286 15.428 21.812 1.00 51.47 117 TYR A N 1
ATOM 853 C CA . TYR A 1 117 ? -59.341 14.961 20.422 1.00 51.47 117 TYR A CA 1
ATOM 854 C C . TYR A 1 117 ? -58.556 15.887 19.473 1.00 51.47 117 TYR A C 1
ATOM 856 O O . TYR A 1 117 ? -58.884 17.069 19.356 1.00 51.47 117 TYR A O 1
ATOM 864 N N . GLU A 1 118 ? -57.564 15.351 18.753 1.00 52.22 118 GLU A N 1
ATOM 865 C CA . GLU A 1 118 ? -56.851 16.064 17.681 1.00 52.22 118 GLU A CA 1
ATOM 866 C C . GLU A 1 118 ? -57.525 15.864 16.310 1.00 52.22 118 GLU A C 1
ATOM 868 O O . GLU A 1 118 ? -57.913 14.760 15.928 1.00 52.22 118 GLU A O 1
ATOM 873 N N . LYS A 1 119 ? -57.661 16.956 15.544 1.00 49.62 119 LYS A N 1
ATOM 874 C CA . LYS A 1 119 ? -58.254 16.967 14.196 1.00 49.62 119 LYS A CA 1
ATOM 875 C C . LYS A 1 119 ? -57.265 16.384 13.164 1.00 49.62 119 LYS A C 1
ATOM 877 O O . LYS A 1 119 ? -56.118 16.825 13.145 1.00 49.62 119 LYS A O 1
ATOM 882 N N . PRO A 1 120 ? -57.687 15.485 12.252 1.00 54.12 120 PRO A N 1
ATOM 883 C CA . PRO A 1 120 ? -56.795 14.922 11.236 1.00 54.12 120 PRO A CA 1
ATOM 884 C C . PRO A 1 120 ? -56.362 15.956 10.172 1.00 54.12 120 PRO A C 1
ATOM 886 O O . PRO A 1 120 ? -57.109 16.900 9.888 1.00 54.12 120 PRO A O 1
ATOM 889 N N . PRO A 1 121 ? -55.173 15.785 9.557 1.00 51.66 121 PRO A N 1
ATOM 890 C CA . PRO A 1 121 ? -54.647 16.708 8.553 1.00 51.66 121 PRO A CA 1
ATOM 891 C C . PRO A 1 121 ? -55.425 16.646 7.222 1.00 51.66 121 PRO A C 1
ATOM 893 O O . PRO A 1 121 ? -56.009 15.612 6.888 1.00 51.66 121 PRO A O 1
ATOM 896 N N . PRO A 1 122 ? -55.429 17.737 6.429 1.00 59.97 122 PRO A N 1
ATOM 897 C CA . PRO A 1 122 ? -56.097 17.770 5.131 1.00 59.97 122 PRO A CA 1
ATOM 898 C C . PRO A 1 122 ? -55.387 16.887 4.090 1.00 59.97 122 PRO A C 1
ATOM 900 O O . PRO A 1 122 ? -54.160 16.818 4.036 1.00 59.97 122 PRO A O 1
ATOM 903 N N . TYR A 1 123 ? -56.174 16.234 3.231 1.00 47.88 123 TYR A N 1
ATOM 904 C CA . TYR A 1 123 ? -55.688 15.344 2.173 1.00 47.88 123 TYR A CA 1
ATOM 905 C C . TYR A 1 123 ? -54.955 16.124 1.068 1.00 47.88 123 TYR A C 1
ATOM 907 O O . TYR A 1 123 ? -55.547 16.988 0.418 1.00 47.88 123 TYR A O 1
ATOM 915 N N . MET A 1 124 ? -53.682 15.796 0.819 1.00 45.38 124 MET A N 1
ATOM 916 C CA . MET A 1 124 ? -52.919 16.314 -0.322 1.00 45.38 124 MET A CA 1
ATOM 917 C C . MET A 1 124 ? -53.044 15.383 -1.533 1.00 45.38 124 MET A C 1
ATOM 919 O O . MET A 1 124 ? -52.846 14.174 -1.436 1.00 45.38 124 MET A O 1
ATOM 923 N N . LYS A 1 125 ? -53.367 15.964 -2.692 1.00 44.75 125 LYS A N 1
ATOM 924 C CA . LYS A 1 125 ? -53.516 15.254 -3.968 1.00 44.75 125 LYS A CA 1
ATOM 925 C C . LYS A 1 125 ? -52.127 14.812 -4.478 1.00 44.75 125 LYS A C 1
ATOM 927 O O . LYS A 1 125 ? -51.247 15.669 -4.559 1.00 44.75 125 LYS A O 1
ATOM 932 N N . PRO A 1 126 ? -51.898 13.530 -4.820 1.00 47.19 126 PRO A N 1
ATOM 933 C CA . PRO A 1 126 ? -50.592 13.074 -5.298 1.00 47.19 126 PRO A CA 1
ATOM 934 C C . PRO A 1 126 ? -50.245 13.659 -6.684 1.00 47.19 126 PRO A C 1
ATOM 936 O O . PRO A 1 126 ? -51.155 13.907 -7.484 1.00 47.19 126 PRO A O 1
ATOM 939 N N . PRO A 1 127 ? -48.951 13.887 -6.991 1.00 43.44 127 PRO A N 1
ATOM 940 C CA . PRO A 1 127 ? -48.515 14.381 -8.295 1.00 43.44 127 PRO A CA 1
ATOM 941 C C . PRO A 1 127 ? -48.710 13.323 -9.401 1.00 43.44 127 PRO A C 1
ATOM 943 O O . PRO A 1 127 ? -48.653 12.124 -9.119 1.00 43.44 127 PRO A O 1
ATOM 946 N N . PRO A 1 128 ? -48.929 13.737 -10.664 1.00 49.59 128 PRO A N 1
ATOM 947 C CA . PRO A 1 128 ? -49.069 12.810 -11.784 1.00 49.59 128 PRO A CA 1
ATOM 948 C C . PRO A 1 128 ? -47.751 12.062 -12.042 1.00 49.59 128 PRO A C 1
ATOM 950 O O . PRO A 1 128 ? -46.685 12.670 -12.125 1.00 49.59 128 PRO A O 1
ATOM 953 N N . TYR A 1 129 ? -47.831 10.735 -12.173 1.00 44.12 129 TYR A N 1
ATOM 954 C CA . TYR A 1 129 ? -46.695 9.863 -12.473 1.00 44.12 129 TYR A CA 1
ATOM 955 C C . TYR A 1 129 ? -46.035 10.251 -13.807 1.00 44.12 129 TYR A C 1
ATOM 957 O O . TYR A 1 129 ? -46.678 10.240 -14.855 1.00 44.12 129 TYR A O 1
ATOM 965 N N . MET A 1 130 ? -44.737 10.564 -13.775 1.00 36.72 130 MET A N 1
ATOM 966 C CA . MET A 1 130 ? -43.891 10.656 -14.968 1.00 36.72 130 MET A CA 1
ATOM 967 C C . MET A 1 130 ? -43.618 9.236 -15.481 1.00 36.72 130 MET A C 1
ATOM 969 O O . MET A 1 130 ? -43.045 8.418 -14.762 1.00 36.72 130 MET A O 1
ATOM 973 N N . LEU A 1 131 ? -44.047 8.930 -16.707 1.00 43.66 131 LEU A N 1
ATOM 974 C CA . LEU A 1 131 ? -43.719 7.672 -17.382 1.00 43.66 131 LEU A CA 1
ATOM 975 C C . LEU A 1 131 ? -42.194 7.586 -17.602 1.00 43.66 131 LEU A C 1
ATOM 977 O O . LEU A 1 131 ? -41.609 8.554 -18.094 1.00 43.66 131 LEU A O 1
ATOM 981 N N . PRO A 1 132 ? -41.530 6.463 -17.268 1.00 41.12 132 PRO A N 1
ATOM 982 C CA . PRO A 1 132 ? -40.120 6.276 -17.593 1.00 41.12 132 PRO A CA 1
ATOM 983 C C . PRO A 1 132 ? -39.916 6.164 -19.119 1.00 41.12 132 PRO A C 1
ATOM 985 O O . PRO A 1 132 ? -40.803 5.664 -19.818 1.00 41.12 132 PRO A O 1
ATOM 988 N N . PRO A 1 133 ? -38.761 6.602 -19.660 1.00 40.28 133 PRO A N 1
ATOM 989 C CA . PRO A 1 133 ? -38.441 6.442 -21.078 1.00 40.28 133 PRO A CA 1
ATOM 990 C C . PRO A 1 133 ? -38.381 4.952 -21.465 1.00 40.28 133 PRO A C 1
ATOM 992 O O . PRO A 1 133 ? -38.030 4.120 -20.621 1.00 40.28 133 PRO A O 1
ATOM 995 N N . PRO A 1 134 ? -38.703 4.588 -22.722 1.00 46.03 134 PRO A N 1
ATOM 996 C CA . PRO A 1 134 ? -38.675 3.198 -23.159 1.00 46.03 134 PRO A CA 1
ATOM 997 C C . PRO A 1 134 ? -37.242 2.663 -23.082 1.00 46.03 134 PRO A C 1
ATOM 999 O O . PRO A 1 134 ? -36.366 3.061 -23.849 1.00 46.03 134 PRO A O 1
ATOM 1002 N N . TYR A 1 135 ? -37.004 1.760 -22.130 1.00 42.00 135 TYR A N 1
ATOM 1003 C CA . TYR A 1 135 ? -35.784 0.969 -22.069 1.00 42.00 135 TYR A CA 1
ATOM 1004 C C . TYR A 1 135 ? -35.645 0.172 -23.370 1.00 42.00 135 TYR A C 1
ATOM 1006 O O . TYR A 1 135 ? -36.525 -0.607 -23.737 1.00 42.00 135 TYR A O 1
ATOM 1014 N N . MET A 1 136 ? -34.517 0.369 -24.050 1.00 36.97 136 MET A N 1
ATOM 1015 C CA . MET A 1 136 ? -34.008 -0.530 -25.081 1.00 36.97 136 MET A CA 1
ATOM 1016 C C . MET A 1 136 ? -33.963 -1.948 -24.503 1.00 36.97 136 MET A C 1
ATOM 1018 O O . MET A 1 136 ? -33.231 -2.214 -23.551 1.00 36.97 136 MET A O 1
ATOM 1022 N N . MET A 1 137 ? -34.779 -2.846 -25.049 1.00 40.41 137 MET A N 1
ATOM 1023 C CA . MET A 1 137 ? -34.741 -4.258 -24.686 1.00 40.41 137 MET A CA 1
ATOM 1024 C C . MET A 1 137 ? -33.404 -4.857 -25.154 1.00 40.41 137 MET A C 1
ATOM 1026 O O . MET A 1 137 ? -33.040 -4.653 -26.315 1.00 40.41 137 MET A O 1
ATOM 1030 N N . PRO A 1 138 ? -32.660 -5.596 -24.311 1.00 43.97 138 PRO A N 1
ATOM 1031 C CA . PRO A 1 138 ? -31.546 -6.399 -24.799 1.00 43.97 138 PRO A CA 1
ATOM 1032 C C . PRO A 1 138 ? -32.081 -7.507 -25.729 1.00 43.97 138 PRO A C 1
ATOM 1034 O O . PRO A 1 138 ? -33.198 -7.990 -25.516 1.00 43.97 138 PRO A O 1
ATOM 1037 N N . PRO A 1 139 ? -31.324 -7.926 -26.760 1.00 51.22 139 PRO A N 1
ATOM 1038 C CA . PRO A 1 139 ? -31.753 -9.005 -27.642 1.00 51.22 139 PRO A CA 1
ATOM 1039 C C . PRO A 1 139 ? -31.993 -10.293 -26.841 1.00 51.22 139 PRO A C 1
ATOM 1041 O O . PRO A 1 139 ? -31.189 -10.661 -25.983 1.00 51.22 139 PRO A O 1
ATOM 1044 N N . LEU A 1 140 ? -33.110 -10.967 -27.135 1.00 47.41 140 LEU A N 1
ATOM 1045 C CA . LEU A 1 140 ? -33.448 -12.292 -26.615 1.00 47.41 140 LEU A CA 1
ATOM 1046 C C . LEU A 1 140 ? -32.286 -13.248 -26.894 1.00 47.41 140 LEU A C 1
ATOM 1048 O O . LEU A 1 140 ? -32.044 -13.630 -28.038 1.00 47.41 140 LEU A O 1
ATOM 1052 N N . ASN A 1 141 ? -31.569 -13.632 -25.842 1.00 46.44 141 ASN A N 1
ATOM 1053 C CA . ASN A 1 141 ? -30.576 -14.686 -25.928 1.00 46.44 141 ASN A CA 1
ATOM 1054 C C . ASN A 1 141 ? -31.345 -16.005 -26.092 1.00 46.44 141 ASN A C 1
ATOM 1056 O O . ASN A 1 141 ? -31.944 -16.507 -25.140 1.00 46.44 141 ASN A O 1
ATOM 1060 N N . ILE A 1 142 ? -31.415 -16.506 -27.325 1.00 51.03 142 ILE A N 1
ATOM 1061 C CA . ILE A 1 142 ? -32.044 -17.785 -27.658 1.00 51.03 142 ILE A CA 1
ATOM 1062 C C . ILE A 1 142 ? -31.270 -18.872 -26.906 1.00 51.03 142 ILE A C 1
ATOM 1064 O O . ILE A 1 142 ? -30.122 -19.165 -27.234 1.00 51.03 142 ILE A O 1
ATOM 1068 N N . MET A 1 143 ? -31.882 -19.444 -25.867 1.00 46.44 143 MET A N 1
ATOM 1069 C CA . MET A 1 143 ? -31.341 -20.630 -25.204 1.00 46.44 143 MET A CA 1
ATOM 1070 C C . MET A 1 143 ? -31.252 -21.772 -26.231 1.00 46.44 143 MET A C 1
ATOM 1072 O O . MET A 1 143 ? -32.234 -22.018 -26.937 1.00 46.44 143 MET A O 1
ATOM 1076 N N . PRO A 1 144 ? -30.119 -22.489 -26.328 1.00 58.50 144 PRO A N 1
ATOM 1077 C CA . PRO A 1 144 ? -30.067 -23.725 -27.099 1.00 58.50 144 PRO A CA 1
ATOM 1078 C C . PRO A 1 144 ? -30.999 -24.777 -26.464 1.00 58.50 144 PRO A C 1
ATOM 1080 O O . PRO A 1 144 ? -31.181 -24.771 -25.241 1.00 58.50 144 PRO A O 1
ATOM 1083 N N . PRO A 1 145 ? -31.606 -25.676 -27.263 1.00 61.62 145 PRO A N 1
ATOM 1084 C CA . PRO A 1 145 ? -32.485 -26.714 -26.736 1.00 61.62 145 PRO A CA 1
ATOM 1085 C C . PRO A 1 145 ? -31.718 -27.651 -25.784 1.00 61.62 145 PRO A C 1
ATOM 1087 O O . PRO A 1 145 ? -30.530 -27.903 -26.002 1.00 61.62 145 PRO A O 1
ATOM 1090 N N . PRO A 1 146 ? -32.374 -28.188 -24.739 1.00 61.28 146 PRO A N 1
ATOM 1091 C CA . PRO A 1 146 ? -31.746 -29.148 -23.841 1.00 61.28 146 PRO A CA 1
ATOM 1092 C C . PRO A 1 146 ? -31.373 -30.433 -24.594 1.00 61.28 146 PRO A C 1
ATOM 1094 O O . PRO A 1 146 ? -32.173 -30.972 -25.359 1.00 61.28 146 PRO A O 1
ATOM 1097 N N . SER A 1 147 ? -30.155 -30.928 -24.360 1.00 64.56 147 SER A N 1
ATOM 1098 C CA . SER A 1 147 ? -29.686 -32.221 -24.868 1.00 64.56 147 SER A CA 1
ATOM 1099 C C . SER A 1 147 ? -30.610 -33.359 -24.407 1.00 64.56 147 SER A C 1
ATOM 1101 O O . SER A 1 147 ? -31.049 -33.344 -23.253 1.00 64.56 147 SER A O 1
ATOM 1103 N N . PRO A 1 148 ? -30.899 -34.365 -25.256 1.00 65.50 148 PRO A N 1
ATOM 1104 C CA . PRO A 1 148 ? -31.721 -35.498 -24.852 1.00 65.50 148 PRO A CA 1
ATOM 1105 C C . PRO A 1 148 ? -31.027 -36.295 -23.740 1.00 65.50 148 PRO A C 1
ATOM 1107 O O . PRO A 1 148 ? -29.859 -36.668 -23.850 1.00 65.50 148 PRO A O 1
ATOM 1110 N N . SER A 1 149 ? -31.768 -36.534 -22.658 1.00 63.75 149 SER A N 1
ATOM 1111 C CA . SER A 1 149 ? -31.334 -37.346 -21.520 1.00 63.75 149 SER A CA 1
ATOM 1112 C C . SER A 1 149 ? -31.138 -38.810 -21.952 1.00 63.75 149 SER A C 1
ATOM 1114 O O . SER A 1 149 ? -31.986 -39.324 -22.686 1.00 63.75 149 SER A O 1
ATOM 1116 N N . PRO A 1 150 ? -30.075 -39.508 -21.512 1.00 60.69 150 PRO A N 1
ATOM 1117 C CA . PRO A 1 150 ? -29.904 -40.928 -21.801 1.00 60.69 150 PRO A CA 1
ATOM 1118 C C . PRO A 1 150 ? -30.970 -41.761 -21.073 1.00 60.69 150 PRO A C 1
ATOM 1120 O O . PRO A 1 150 ? -31.207 -41.581 -19.877 1.00 60.69 150 PRO A O 1
ATOM 1123 N N . SER A 1 151 ? -31.623 -42.673 -21.797 1.00 57.12 151 SER A N 1
ATOM 1124 C CA . SER A 1 151 ? -32.555 -43.643 -21.217 1.00 57.12 151 SER A CA 1
ATOM 1125 C C . SER A 1 151 ? -31.813 -44.625 -20.289 1.00 57.12 151 SER A C 1
ATOM 1127 O O . SER A 1 151 ? -30.710 -45.051 -20.633 1.00 57.12 151 SER A O 1
ATOM 1129 N N . PRO A 1 152 ? -32.382 -44.975 -19.120 1.00 63.88 152 PRO A N 1
ATOM 1130 C CA . PRO A 1 152 ? -31.809 -45.968 -18.204 1.00 63.88 152 PRO A CA 1
ATOM 1131 C C . PRO A 1 152 ? -31.992 -47.414 -18.740 1.00 63.88 152 PRO A C 1
ATOM 1133 O O . PRO A 1 152 ? -32.734 -47.590 -19.708 1.00 63.88 152 PRO A O 1
ATOM 1136 N N . PRO A 1 153 ? -31.278 -48.406 -18.163 1.00 63.66 153 PRO A N 1
ATOM 1137 C CA . PRO A 1 153 ? -30.628 -49.522 -18.869 1.00 63.66 153 PRO A CA 1
ATOM 1138 C C . PRO A 1 153 ? -31.546 -50.610 -19.430 1.00 63.66 153 PRO A C 1
ATOM 1140 O O . PRO A 1 153 ? -32.618 -50.865 -18.835 1.00 63.66 153 PRO A O 1
#

Foldseek 3Di:
DDDDPDDDPDDPACPQQFDDWDQAPAQARIARNPPDNDRACGDHGPHADVNAHFYGDHNDNVDGDGDHDDDDDDDDPDDDPPDPDDDDPDDPDPPDDDDDDDDDDDDDDDDDDDDDDDDDDDDDDDDDDDDDDDDDDDDPPDDDDDDDDDDDD

pLDDT: mean 70.69, std 15.25, range [36.72, 91.62]

Sequence (153 aa):
QGVKGYEPIDVPYTGCFWGGLERSGGFSLIDGSVSHGNFWYAVGLMAPYAGAIPGPCATSPARSYIVRKTELHVLAFALPPPAPPPLPPPSPQPPSAPPPPSPPPDMPPPTMMPPPYEKPPPYMKPPPYMLPPPYMMPPLNIMPPPSPSPSPP

Secondary structure (DSSP, 8-state):
---TT---S--S--TTTEEEEEE-SSSEEEEEETTSS---S-EEESS-BTTBEEEEE-SSTT-EEEES----------PPPPPPPPPPPPPPPPPPPPPPPPPPPPPPPPPPPPPPPPPPPPPPPPPPPPPPP---PPP---PPPPPPPPPP-